Protein AF-A0A528CN79-F1 (afdb_monomer_lite)

Secondary structure (DSSP, 8-state):
-HHHHH----STTHHHHHHHHHHHHHHHHHHH-HHHHH-HHHHTSGGG--HHHHHHHHHTS-SEEEETTEEEEEEPP-TTS-HHHHHHHHHHHHHHHHHHHHHHHHHH--SSPP---HHHH--TTTHHHHHHHHHHHHHHHHHHHS---

Sequence (149 aa):
MEEHRTFNYAGVNMPVRVLVSHFIAFCRDKQRSPEFFCWPGIWMAGDNFNPEAGSLFVTHLSLFQDRGDTEQIFPRAVRGRSPENIKKLVNTFFGGMLVFDLALQWVLEPGPFRYDFKWLTGKSENAALIALASDSSRSTTARILTPAL

pLDDT: mean 84.47, std 12.76, range [40.84, 96.94]

Foldseek 3Di:
DVCLQALQDDLVVLLVVNVVVLVVVLVVVCVVCVVCVVCVPQCCDDPNPDVVSVVVVLSNDDQWDDDPVFLAIDGDDHPPYDPVSSVVNLCSNVVVVQVVQLVCCLVPPPAFDDDDVCRHVGDPPCVVVRVVRRVVSVVVVVVVPDDDD

Radius of gyration: 20.8 Å; chains: 1; bounding box: 50×38×54 Å

Structure (mmCIF, N/CA/C/O backbone):
data_AF-A0A528CN79-F1
#
_entry.id   AF-A0A528CN79-F1
#
loop_
_atom_site.group_PDB
_atom_site.id
_atom_site.type_symbol
_atom_site.label_atom_id
_atom_site.label_alt_id
_atom_site.label_comp_id
_atom_site.label_asym_id
_atom_site.label_entity_id
_atom_site.label_seq_id
_atom_site.pdbx_PDB_ins_code
_atom_site.Cartn_x
_atom_site.Cartn_y
_atom_site.Cartn_z
_atom_site.occupancy
_atom_site.B_iso_or_equiv
_atom_site.auth_seq_id
_atom_site.auth_comp_id
_atom_site.auth_asym_id
_atom_site.auth_atom_id
_atom_site.pdbx_PDB_model_num
ATOM 1 N N . MET A 1 1 ? -3.805 -11.222 9.640 1.00 82.69 1 MET A N 1
ATOM 2 C CA . MET A 1 1 ? -2.514 -11.722 9.125 1.00 82.69 1 MET A CA 1
ATOM 3 C C . MET A 1 1 ? -1.416 -10.919 9.788 1.00 82.69 1 MET A C 1
ATOM 5 O O . MET A 1 1 ? -1.593 -9.713 9.926 1.00 82.69 1 MET A O 1
ATOM 9 N N . GLU A 1 2 ? -0.335 -11.559 10.227 1.00 90.50 2 GLU A N 1
ATOM 10 C CA . GLU A 1 2 ? 0.709 -10.884 11.012 1.00 90.50 2 GLU A CA 1
ATOM 11 C C . GLU A 1 2 ? 1.431 -9.782 10.221 1.00 90.50 2 GLU A C 1
ATOM 13 O O . GLU A 1 2 ? 1.724 -8.712 10.752 1.00 90.50 2 GLU A O 1
ATOM 18 N N . GLU A 1 3 ? 1.608 -9.979 8.916 1.00 91.75 3 GLU A N 1
ATOM 19 C CA . GLU A 1 3 ? 2.197 -8.973 8.025 1.00 91.75 3 GLU A CA 1
ATOM 20 C C . GLU A 1 3 ? 1.321 -7.720 7.905 1.00 91.75 3 GLU A C 1
ATOM 22 O O . GLU A 1 3 ? 1.831 -6.608 7.969 1.00 91.75 3 GLU A O 1
ATOM 27 N N . HIS A 1 4 ? -0.007 -7.870 7.841 1.00 93.56 4 HIS A N 1
ATOM 28 C CA . HIS A 1 4 ? -0.934 -6.732 7.885 1.00 93.56 4 HIS A CA 1
ATOM 29 C C . HIS A 1 4 ? -0.879 -5.991 9.225 1.00 93.56 4 HIS A C 1
ATOM 31 O O . HIS A 1 4 ? -1.000 -4.766 9.277 1.00 93.56 4 HIS A O 1
ATOM 37 N N . ARG A 1 5 ? -0.692 -6.718 10.331 1.00 91.31 5 ARG A N 1
ATOM 38 C CA . ARG A 1 5 ? -0.608 -6.113 11.665 1.00 91.31 5 ARG A CA 1
ATOM 39 C C . ARG A 1 5 ? 0.653 -5.259 11.800 1.00 91.31 5 ARG A C 1
ATOM 41 O O . ARG A 1 5 ? 0.573 -4.128 12.267 1.00 91.31 5 ARG A O 1
ATOM 48 N N . THR A 1 6 ? 1.787 -5.781 11.339 1.00 92.94 6 THR A N 1
ATOM 49 C CA . THR A 1 6 ? 3.122 -5.194 11.551 1.00 92.94 6 THR A CA 1
ATOM 50 C C . THR A 1 6 ? 3.637 -4.338 10.395 1.00 92.94 6 THR A C 1
ATOM 52 O O . THR A 1 6 ? 4.606 -3.604 10.578 1.00 92.94 6 THR A O 1
ATOM 55 N N . PHE A 1 7 ? 3.031 -4.447 9.211 1.00 94.31 7 PHE A N 1
ATOM 56 C CA . PHE A 1 7 ? 3.555 -3.949 7.931 1.00 94.31 7 PHE A CA 1
ATOM 57 C C . PHE A 1 7 ? 4.901 -4.539 7.505 1.00 94.31 7 PHE A C 1
ATOM 59 O O . PHE A 1 7 ? 5.527 -4.056 6.563 1.00 94.31 7 PHE A O 1
ATOM 66 N N . ASN A 1 8 ? 5.334 -5.628 8.137 1.00 94.81 8 ASN A N 1
ATOM 67 C CA . ASN A 1 8 ? 6.535 -6.336 7.731 1.00 94.81 8 ASN A CA 1
ATOM 68 C C . ASN A 1 8 ? 6.183 -7.471 6.766 1.00 94.81 8 ASN A C 1
ATOM 70 O O . ASN A 1 8 ? 6.115 -8.634 7.156 1.00 94.81 8 ASN A O 1
ATOM 74 N N . TYR A 1 9 ? 5.937 -7.122 5.507 1.00 94.31 9 TYR A N 1
ATOM 75 C CA . TYR A 1 9 ? 5.705 -8.105 4.452 1.00 94.31 9 TYR A CA 1
ATOM 76 C C . TYR A 1 9 ? 7.029 -8.653 3.909 1.00 94.31 9 TYR A C 1
ATOM 78 O O . TYR A 1 9 ? 8.009 -7.917 3.748 1.00 94.31 9 TYR A O 1
ATOM 86 N N . ALA A 1 10 ? 7.046 -9.943 3.568 1.00 90.88 10 ALA A N 1
ATOM 87 C CA . ALA A 1 10 ? 8.100 -10.501 2.720 1.00 90.88 10 ALA A CA 1
ATOM 88 C C . ALA A 1 10 ? 7.993 -9.964 1.277 1.00 90.88 10 ALA A C 1
ATOM 90 O O . ALA A 1 10 ? 6.900 -9.646 0.809 1.00 90.88 10 ALA A O 1
ATOM 91 N N . GLY A 1 11 ? 9.127 -9.877 0.571 1.00 83.38 11 GLY A N 1
ATOM 92 C CA . GLY A 1 11 ? 9.211 -9.225 -0.746 1.00 83.38 11 GLY A CA 1
ATOM 93 C C . GLY A 1 11 ? 8.512 -9.965 -1.894 1.00 83.38 11 GLY A C 1
ATOM 94 O O . GLY A 1 11 ? 8.067 -9.333 -2.848 1.00 83.38 11 GLY A O 1
ATOM 95 N N . VAL A 1 12 ? 8.367 -11.289 -1.808 1.00 86.94 12 VAL A N 1
ATOM 96 C CA . VAL A 1 12 ? 7.748 -12.093 -2.874 1.00 86.94 12 VAL A CA 1
ATOM 97 C C . VAL A 1 12 ? 6.252 -11.788 -2.971 1.00 86.94 12 VAL A C 1
ATOM 99 O O . VAL A 1 12 ? 5.527 -11.906 -1.981 1.00 86.94 12 VAL A O 1
ATOM 102 N N . ASN A 1 13 ? 5.792 -11.408 -4.170 1.00 87.31 13 ASN A N 1
ATOM 103 C CA . ASN A 1 13 ? 4.398 -11.044 -4.466 1.00 87.31 13 ASN A CA 1
ATOM 104 C C . ASN A 1 13 ? 3.819 -9.986 -3.513 1.00 87.31 13 ASN A C 1
ATOM 106 O O . ASN A 1 13 ? 2.620 -9.976 -3.226 1.00 87.31 13 ASN A O 1
ATOM 110 N N . MET A 1 14 ? 4.676 -9.104 -2.993 1.00 93.62 14 MET A N 1
ATOM 111 C CA . MET A 1 14 ? 4.308 -8.200 -1.912 1.00 93.62 14 MET A CA 1
ATOM 112 C C . MET A 1 14 ? 3.098 -7.304 -2.244 1.00 93.62 14 MET A C 1
ATOM 114 O O . MET A 1 14 ? 2.179 -7.287 -1.420 1.00 93.62 14 MET A O 1
ATOM 118 N N . PRO A 1 15 ? 3.000 -6.643 -3.422 1.00 93.94 15 PRO A N 1
ATOM 119 C CA . PRO A 1 15 ? 1.851 -5.787 -3.730 1.00 93.94 15 PRO A CA 1
ATOM 120 C C . PRO A 1 15 ? 0.503 -6.507 -3.612 1.00 93.94 15 PRO A C 1
ATOM 122 O O . PRO A 1 15 ? -0.421 -6.005 -2.974 1.00 93.94 15 PRO A O 1
ATOM 125 N N . VAL A 1 16 ? 0.414 -7.733 -4.136 1.00 93.31 16 VAL A N 1
ATOM 126 C CA . VAL A 1 16 ? -0.797 -8.561 -4.047 1.00 93.31 16 VAL A CA 1
ATOM 127 C C . VAL A 1 16 ? -1.108 -8.909 -2.594 1.00 93.31 16 VAL A C 1
ATOM 129 O O . VAL A 1 16 ? -2.249 -8.785 -2.155 1.00 93.31 16 VAL A O 1
ATOM 132 N N . ARG A 1 17 ? -0.095 -9.307 -1.817 1.00 94.75 17 ARG A N 1
ATOM 133 C CA . ARG A 1 17 ? -0.266 -9.692 -0.406 1.00 94.75 17 ARG A CA 1
ATOM 134 C C . ARG A 1 17 ? -0.745 -8.520 0.447 1.00 94.75 17 ARG A C 1
ATOM 136 O O . ARG A 1 17 ? -1.617 -8.711 1.293 1.00 94.75 17 ARG A O 1
ATOM 143 N N . VAL A 1 18 ? -0.242 -7.314 0.190 1.00 95.44 18 VAL A N 1
ATOM 144 C CA . VAL A 1 18 ? -0.737 -6.083 0.820 1.00 95.44 18 VAL A CA 1
ATOM 145 C C . VAL A 1 18 ? -2.214 -5.899 0.503 1.00 95.44 18 VAL A C 1
ATOM 147 O O . VAL A 1 18 ? -3.026 -5.932 1.426 1.00 95.44 18 VAL A O 1
ATOM 150 N N . LEU A 1 19 ? -2.583 -5.798 -0.776 1.00 95.00 19 LEU A N 1
ATOM 151 C CA . LEU A 1 19 ? -3.967 -5.531 -1.185 1.00 95.00 19 LEU A CA 1
ATOM 152 C C . LEU A 1 19 ? -4.949 -6.575 -0.634 1.00 95.00 19 LEU A C 1
ATOM 154 O O . LEU A 1 19 ? -5.961 -6.224 -0.029 1.00 95.00 19 LEU A O 1
ATOM 158 N N . VAL A 1 20 ? -4.614 -7.859 -0.768 1.00 95.88 20 VAL A N 1
ATOM 159 C CA . VAL A 1 20 ? -5.454 -8.970 -0.300 1.00 95.88 20 VAL A CA 1
ATOM 160 C C . VAL A 1 20 ? -5.601 -8.961 1.220 1.00 95.88 20 VAL A C 1
ATOM 162 O O . VAL A 1 20 ? -6.695 -9.177 1.739 1.00 95.88 20 VAL A O 1
ATOM 165 N N . SER A 1 21 ? -4.524 -8.699 1.961 1.00 95.88 21 SER A N 1
ATOM 166 C CA . SER A 1 21 ? -4.594 -8.686 3.423 1.00 95.88 21 SER A CA 1
ATOM 167 C C . SER A 1 21 ? -5.423 -7.517 3.968 1.00 95.88 21 SER A C 1
ATOM 169 O O . SER A 1 21 ? -6.171 -7.719 4.927 1.00 95.88 21 SER A O 1
ATOM 171 N N . HIS A 1 22 ? -5.356 -6.345 3.326 1.00 95.38 22 HIS A N 1
ATOM 172 C CA . HIS A 1 22 ? -6.209 -5.194 3.628 1.00 95.38 22 HIS A CA 1
ATOM 173 C C . HIS A 1 22 ? -7.675 -5.475 3.298 1.00 95.38 22 HIS A C 1
ATOM 175 O O . HIS A 1 22 ? -8.544 -5.221 4.128 1.00 95.38 22 HIS A O 1
ATOM 181 N N . PHE A 1 23 ? -7.951 -6.078 2.139 1.00 95.94 23 PHE A N 1
ATOM 182 C CA . PHE A 1 23 ? -9.304 -6.488 1.764 1.00 95.94 23 PHE A CA 1
ATOM 183 C C . PHE A 1 23 ? -9.901 -7.487 2.766 1.00 95.94 23 PHE A C 1
ATOM 185 O O . PHE A 1 23 ? -11.019 -7.307 3.242 1.00 95.94 23 PHE A O 1
ATOM 192 N N . ILE A 1 24 ? -9.137 -8.509 3.162 1.00 96.56 24 ILE A N 1
ATOM 193 C CA . ILE A 1 24 ? -9.589 -9.488 4.157 1.00 96.56 24 ILE A CA 1
ATOM 194 C C . ILE A 1 24 ? -9.821 -8.829 5.522 1.00 96.56 24 ILE A C 1
ATOM 196 O O . ILE A 1 24 ? -10.794 -9.169 6.194 1.00 96.56 24 ILE A O 1
ATOM 200 N N . ALA A 1 25 ? -8.961 -7.898 5.947 1.00 95.38 25 ALA A N 1
ATOM 201 C CA 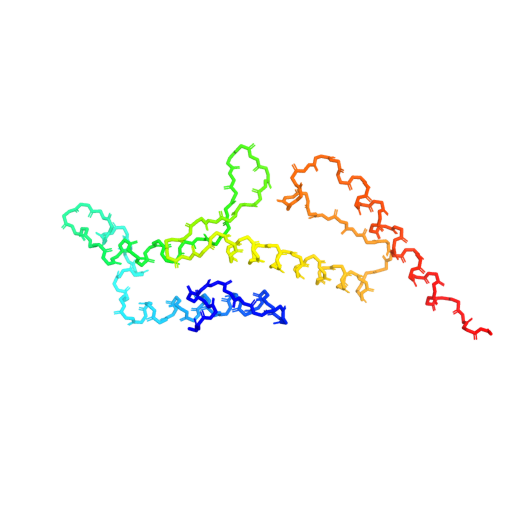. ALA A 1 25 ? -9.178 -7.141 7.180 1.00 95.38 25 ALA A CA 1
ATOM 202 C C . ALA A 1 25 ? -10.483 -6.331 7.111 1.00 95.38 25 ALA A C 1
ATOM 204 O O . ALA A 1 25 ? -11.311 -6.440 8.013 1.00 95.38 25 ALA A O 1
ATOM 205 N N . PHE A 1 26 ? -10.710 -5.622 6.003 1.00 95.81 26 PHE A N 1
ATOM 206 C CA . PHE A 1 26 ? -11.937 -4.870 5.750 1.00 95.81 26 PHE A CA 1
ATOM 207 C C . PHE A 1 26 ? -13.186 -5.754 5.808 1.00 95.81 26 PHE A C 1
ATOM 209 O O . PHE A 1 26 ? -14.132 -5.430 6.519 1.00 95.81 26 PHE A O 1
ATOM 216 N N . CYS A 1 27 ? -13.192 -6.906 5.131 1.00 96.81 27 CYS A N 1
ATOM 217 C CA . CYS A 1 27 ? -14.328 -7.830 5.166 1.00 96.81 27 CYS A CA 1
ATOM 218 C C . CYS A 1 27 ? -14.619 -8.354 6.578 1.00 96.81 27 CYS A C 1
ATOM 220 O O . CYS A 1 27 ? -15.783 -8.451 6.962 1.00 96.81 27 CYS A O 1
ATOM 222 N N . ARG A 1 28 ? -13.581 -8.683 7.357 1.00 96.31 28 ARG A N 1
ATOM 223 C CA . ARG A 1 28 ? -13.743 -9.181 8.733 1.00 96.31 28 ARG A CA 1
ATOM 224 C C . ARG A 1 28 ? -14.318 -8.120 9.657 1.00 96.31 28 ARG A C 1
ATOM 226 O O . ARG A 1 28 ? -15.202 -8.433 10.448 1.00 96.31 28 ARG A O 1
ATOM 233 N N . ASP A 1 29 ? -13.835 -6.890 9.556 1.00 96.00 29 ASP A N 1
ATOM 234 C CA . ASP A 1 29 ? -14.333 -5.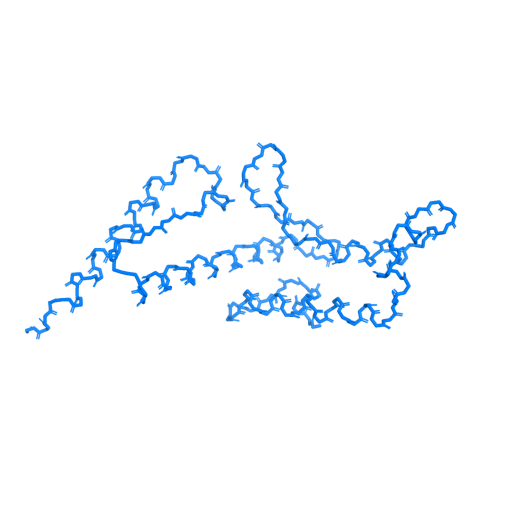796 10.385 1.00 96.00 29 ASP A CA 1
ATOM 235 C C . ASP A 1 29 ? -15.745 -5.387 9.957 1.00 96.00 29 ASP A C 1
ATOM 237 O O . ASP A 1 29 ? -16.611 -5.196 10.806 1.00 96.00 29 ASP A O 1
ATOM 241 N N . LYS A 1 30 ? -16.031 -5.389 8.649 1.00 96.25 30 LYS A N 1
ATOM 242 C CA . LYS A 1 30 ? -17.383 -5.180 8.120 1.00 96.25 30 LYS A CA 1
ATOM 243 C C . LYS A 1 30 ? -18.374 -6.237 8.586 1.00 96.25 30 LYS A C 1
ATOM 245 O O . LYS A 1 30 ? -19.523 -5.912 8.854 1.00 96.25 30 LYS A O 1
ATOM 250 N N . GLN A 1 31 ? -17.949 -7.492 8.693 1.00 96.94 31 GLN A N 1
ATOM 251 C CA . GLN A 1 31 ? -18.796 -8.554 9.233 1.00 96.94 31 GLN A CA 1
ATOM 252 C C . GLN A 1 31 ? -19.085 -8.358 10.730 1.00 96.94 31 GLN A C 1
ATOM 254 O O . GLN A 1 31 ? -20.158 -8.732 11.191 1.00 96.94 31 GLN A O 1
ATOM 259 N N . ARG A 1 32 ? -18.129 -7.808 11.487 1.00 95.94 32 ARG A N 1
ATOM 260 C CA . ARG A 1 32 ? -18.240 -7.612 12.941 1.00 95.94 32 ARG A CA 1
ATOM 261 C C . ARG A 1 32 ? -19.047 -6.380 13.329 1.00 95.94 32 ARG A C 1
ATOM 263 O O . ARG A 1 32 ? -19.746 -6.437 14.331 1.00 95.94 32 ARG A O 1
ATOM 270 N N . SER A 1 33 ? -18.936 -5.310 12.549 1.00 94.44 33 SER A N 1
ATOM 271 C CA . SER A 1 33 ? -19.570 -4.017 12.833 1.00 94.44 33 SER A CA 1
ATOM 272 C C . SER A 1 33 ? -20.241 -3.446 11.580 1.00 94.44 33 SER A C 1
ATOM 274 O O . SER A 1 33 ? -19.866 -2.365 11.116 1.00 94.44 33 SER A O 1
ATOM 276 N N . PRO A 1 34 ? -21.185 -4.175 10.955 1.00 94.88 34 PRO A N 1
ATOM 277 C CA . PRO A 1 34 ? -21.797 -3.768 9.689 1.00 94.88 34 PRO A CA 1
ATOM 278 C C . PRO A 1 34 ? -22.437 -2.375 9.752 1.00 94.88 34 PRO A C 1
ATOM 280 O O . PRO A 1 34 ? -22.371 -1.626 8.777 1.00 94.88 34 PRO A O 1
ATOM 283 N N . GLU A 1 35 ? -22.997 -1.997 10.900 1.00 92.44 35 GLU A N 1
ATOM 284 C CA . GLU A 1 35 ? -23.615 -0.699 11.162 1.00 92.44 35 GLU A CA 1
ATOM 285 C C . GLU A 1 35 ? -22.662 0.478 10.928 1.00 92.44 35 GLU A C 1
ATOM 287 O O . GLU A 1 35 ? -23.065 1.479 10.328 1.00 92.44 35 GLU A O 1
ATOM 292 N N . PHE A 1 36 ? -21.390 0.336 11.313 1.00 93.69 36 PHE A N 1
ATOM 293 C CA . PHE A 1 36 ? -20.368 1.348 11.064 1.00 93.69 36 PHE A CA 1
ATOM 294 C C . PHE A 1 36 ? -20.078 1.485 9.566 1.00 93.69 36 PHE A C 1
ATOM 296 O O . PHE A 1 36 ? -20.020 2.595 9.047 1.00 93.69 36 PHE A O 1
ATOM 303 N N . PHE A 1 37 ? -19.940 0.369 8.845 1.00 93.38 37 PHE A N 1
ATOM 304 C CA . PHE A 1 37 ? -19.604 0.392 7.416 1.00 93.38 37 PHE A CA 1
ATOM 305 C C . PHE A 1 37 ? -20.772 0.830 6.522 1.00 93.38 37 PHE A C 1
ATOM 307 O O . PHE A 1 37 ? -20.537 1.241 5.387 1.00 93.38 37 PHE A O 1
ATOM 314 N N . CYS A 1 38 ? -22.013 0.754 7.007 1.00 93.06 38 CYS A N 1
ATOM 315 C CA . CYS A 1 38 ? -23.177 1.318 6.325 1.00 93.06 38 CYS A CA 1
ATOM 316 C C . CYS A 1 38 ? -23.344 2.821 6.593 1.00 93.06 38 CYS A C 1
ATOM 318 O O . CYS A 1 38 ? -23.734 3.550 5.684 1.00 93.06 38 CYS A O 1
ATOM 320 N N . TRP A 1 39 ? -23.042 3.287 7.811 1.00 92.19 39 TRP A N 1
ATOM 321 C CA . TRP A 1 39 ? -23.341 4.659 8.242 1.00 92.19 39 TRP A CA 1
ATOM 322 C C . TRP A 1 39 ? -22.197 5.320 9.024 1.00 92.19 39 TRP A C 1
ATOM 324 O O . TRP A 1 39 ? -22.420 5.820 10.129 1.00 92.19 39 TRP A O 1
ATOM 334 N N . PRO A 1 40 ? -20.970 5.395 8.478 1.00 91.12 40 PRO A N 1
ATOM 335 C CA . PRO A 1 40 ? -19.803 5.830 9.248 1.00 91.12 40 PRO A CA 1
ATOM 336 C C . PRO A 1 40 ? -19.955 7.253 9.803 1.00 91.12 40 PRO A C 1
ATOM 338 O O . PRO A 1 40 ? -19.486 7.534 10.899 1.00 91.12 40 PRO A O 1
ATOM 341 N N . GLY A 1 41 ? -20.670 8.140 9.102 1.00 88.88 41 GLY A N 1
ATOM 342 C CA . GLY A 1 41 ? -20.923 9.507 9.568 1.00 88.88 41 GLY A CA 1
ATOM 343 C C . GLY A 1 41 ? -21.719 9.589 10.876 1.00 88.88 41 GLY A C 1
ATOM 344 O O . GLY A 1 41 ? -21.401 10.425 11.713 1.00 88.88 41 GLY A O 1
ATOM 345 N N . ILE A 1 42 ? -22.703 8.705 11.088 1.00 90.69 42 ILE A N 1
ATOM 346 C CA . ILE A 1 42 ? -23.509 8.685 12.323 1.00 90.69 42 ILE A CA 1
ATOM 347 C C . ILE A 1 42 ? -22.655 8.226 13.507 1.00 90.69 42 ILE A C 1
ATOM 349 O O . ILE A 1 42 ? -22.733 8.801 14.584 1.00 90.69 42 ILE A O 1
ATOM 353 N N . TRP A 1 43 ? -21.808 7.220 13.294 1.00 89.12 43 TRP A N 1
ATOM 354 C CA . TRP A 1 43 ? -20.978 6.618 14.343 1.00 89.12 43 TRP A CA 1
ATOM 355 C C . TRP A 1 43 ? -19.714 7.421 14.684 1.00 89.12 43 TRP A C 1
ATOM 357 O O . TRP A 1 43 ? -19.027 7.114 15.659 1.00 89.12 43 TRP A O 1
ATOM 367 N N . MET A 1 44 ? -19.388 8.437 13.881 1.00 89.50 44 MET A N 1
ATOM 368 C CA . MET A 1 44 ? -18.200 9.277 14.053 1.00 89.50 44 MET A CA 1
ATOM 369 C C . MET A 1 44 ? -18.510 10.732 14.433 1.00 89.50 44 MET A C 1
ATOM 371 O O . MET A 1 44 ? -17.574 11.522 14.546 1.00 89.50 44 MET A O 1
ATOM 375 N N . ALA A 1 45 ? -19.778 11.109 14.628 1.00 88.06 45 ALA A N 1
ATOM 376 C CA . ALA A 1 45 ? -20.167 12.494 14.899 1.00 88.06 45 ALA A CA 1
ATOM 377 C C . ALA A 1 45 ? -21.238 12.620 15.995 1.00 88.06 45 ALA A C 1
ATOM 379 O O . ALA A 1 45 ? -22.077 11.739 16.179 1.00 88.06 45 ALA A O 1
ATOM 380 N N . GLY A 1 46 ? -21.231 13.768 16.680 1.00 84.31 46 GLY A N 1
ATOM 381 C CA . GLY A 1 46 ? -22.212 14.114 17.712 1.00 84.31 46 GLY A CA 1
ATOM 382 C C . GLY A 1 46 ? -22.188 13.169 18.916 1.00 84.31 46 GLY A C 1
ATOM 383 O O . GLY A 1 46 ? -21.156 12.580 19.237 1.00 84.31 46 GLY A O 1
ATOM 384 N N . ASP A 1 47 ? -23.345 13.007 19.555 1.00 85.19 47 ASP A N 1
ATOM 385 C CA . ASP A 1 47 ? -23.507 12.191 20.769 1.00 85.19 47 ASP A CA 1
ATOM 386 C C . ASP A 1 47 ? -23.364 10.679 20.516 1.00 85.19 47 ASP A C 1
ATOM 388 O O . ASP A 1 47 ? -23.190 9.901 21.451 1.00 85.19 47 ASP A O 1
ATOM 392 N N . ASN A 1 48 ? -23.394 10.259 19.247 1.00 80.31 48 ASN A N 1
ATOM 393 C CA . ASN A 1 48 ? -23.235 8.865 18.827 1.00 80.31 48 ASN A CA 1
ATOM 394 C C . ASN A 1 48 ? -21.771 8.476 18.572 1.00 80.31 48 ASN A C 1
ATOM 396 O O . ASN A 1 48 ? -21.503 7.367 18.100 1.00 80.31 48 ASN A O 1
ATOM 400 N N . PHE A 1 49 ? -20.819 9.378 18.841 1.00 84.31 49 PHE A N 1
ATOM 401 C CA . PHE A 1 49 ? -19.404 9.090 18.658 1.00 84.31 49 PHE A CA 1
ATOM 402 C C . PHE A 1 49 ? -18.976 7.881 19.497 1.00 84.31 49 PHE A C 1
ATOM 404 O O . PHE A 1 49 ? -19.002 7.904 20.729 1.00 84.31 49 PHE A O 1
ATOM 411 N N . ASN A 1 50 ? -18.510 6.842 18.807 1.00 84.25 50 ASN A N 1
ATOM 412 C CA . ASN A 1 50 ? -17.914 5.668 19.424 1.00 84.25 50 ASN A CA 1
ATOM 413 C C . ASN A 1 50 ? -16.397 5.643 19.132 1.00 84.25 50 ASN A C 1
ATOM 415 O O . ASN A 1 50 ? -16.002 5.592 17.962 1.00 84.25 50 ASN A O 1
ATOM 419 N N . PRO A 1 51 ? -15.519 5.616 20.156 1.00 88.06 51 PRO A N 1
ATOM 420 C CA . PRO A 1 51 ? -14.075 5.465 19.964 1.00 88.06 51 PRO A CA 1
ATOM 421 C C . PRO A 1 51 ? -13.674 4.252 19.106 1.00 88.06 51 PRO A C 1
ATOM 423 O O . PRO A 1 51 ? -12.701 4.328 18.352 1.00 88.06 51 PRO A O 1
ATOM 426 N N . GLU A 1 52 ? -14.423 3.148 19.173 1.00 90.00 52 GLU A N 1
ATOM 427 C CA . GLU A 1 52 ? -14.188 1.963 18.340 1.00 90.00 52 GLU A CA 1
ATOM 428 C C . GLU A 1 52 ? -14.474 2.241 16.861 1.00 90.00 52 GLU A C 1
ATOM 430 O O . GLU A 1 52 ? -13.680 1.851 16.004 1.00 90.00 52 GLU A O 1
ATOM 435 N N . ALA A 1 53 ? -15.537 2.991 16.552 1.00 90.38 53 ALA A N 1
ATOM 436 C CA . ALA A 1 53 ? -15.841 3.434 15.191 1.00 90.38 53 ALA A CA 1
ATOM 437 C C . ALA A 1 53 ? -14.733 4.347 14.643 1.00 90.38 53 ALA A C 1
ATOM 439 O O . ALA A 1 53 ? -14.289 4.178 13.507 1.00 90.38 53 ALA A O 1
ATOM 440 N N . GLY A 1 54 ? -14.203 5.251 15.475 1.00 89.81 54 GLY A N 1
ATOM 441 C CA . GLY A 1 54 ? -13.026 6.049 15.123 1.00 89.81 54 GLY A CA 1
ATOM 442 C C . GLY A 1 54 ? -11.790 5.188 14.831 1.00 89.81 54 GLY A C 1
ATOM 443 O O . GLY A 1 54 ? -11.069 5.430 13.861 1.00 89.81 54 GLY A O 1
ATOM 444 N N . SER A 1 55 ? -11.558 4.138 15.624 1.00 90.00 55 SER A N 1
ATOM 445 C CA . SER A 1 55 ? -10.456 3.195 15.394 1.00 90.00 55 SER A CA 1
ATOM 446 C C . SER A 1 55 ? -10.633 2.388 14.104 1.00 90.00 55 SER A C 1
ATOM 448 O O . SER A 1 55 ? -9.657 2.170 13.378 1.00 90.00 55 SER A O 1
ATOM 450 N N . LEU A 1 56 ? -11.860 1.953 13.799 1.00 92.69 56 LEU A N 1
ATOM 451 C CA . LEU A 1 56 ? -12.195 1.277 12.544 1.00 92.69 56 LEU A CA 1
ATOM 452 C C . LEU A 1 56 ? -11.948 2.199 11.350 1.00 92.69 56 LEU A C 1
ATOM 454 O O . LEU A 1 56 ? -11.287 1.796 10.394 1.00 92.69 56 LEU A O 1
ATOM 458 N N . PHE A 1 57 ? -12.390 3.455 11.436 1.00 91.88 57 PHE A N 1
ATOM 459 C CA . PHE A 1 57 ? -12.156 4.449 10.395 1.00 91.88 57 PHE A CA 1
ATOM 460 C C . PHE A 1 57 ? -10.668 4.624 10.103 1.00 91.88 57 PHE A C 1
ATOM 462 O O . PHE A 1 57 ? -10.241 4.427 8.969 1.00 91.88 57 PHE A O 1
ATOM 469 N N . VAL A 1 58 ? -9.862 4.912 11.132 1.00 89.69 58 VAL A N 1
ATOM 470 C CA . VAL A 1 58 ? -8.412 5.128 10.986 1.00 89.69 58 VAL A CA 1
ATOM 471 C C . VAL A 1 58 ? -7.705 3.896 10.417 1.00 89.69 58 VAL A C 1
ATOM 473 O O . VAL A 1 58 ? -6.766 4.033 9.632 1.00 89.69 58 VAL A O 1
ATOM 476 N N . THR A 1 59 ? -8.158 2.696 10.784 1.00 90.19 59 THR A N 1
ATOM 477 C CA . THR A 1 59 ? -7.587 1.423 10.319 1.00 90.19 59 THR A CA 1
ATOM 478 C C . THR A 1 59 ? -7.795 1.202 8.820 1.00 90.19 59 THR A C 1
ATOM 480 O O . THR A 1 59 ? -6.905 0.656 8.163 1.00 90.19 59 THR A O 1
ATOM 483 N N . HIS A 1 60 ? -8.937 1.643 8.284 1.00 91.88 60 HIS A N 1
ATOM 484 C CA . HIS A 1 60 ? -9.339 1.449 6.884 1.00 91.88 60 HIS A CA 1
ATOM 485 C C . HIS A 1 60 ? -9.121 2.682 5.998 1.00 91.88 60 HIS A C 1
ATOM 487 O O . HIS A 1 60 ? -9.567 2.708 4.852 1.00 91.88 60 HIS A O 1
ATOM 493 N N . LEU A 1 61 ? -8.401 3.694 6.492 1.00 91.12 61 LEU A N 1
ATOM 494 C CA . LEU A 1 61 ? -7.931 4.801 5.662 1.00 91.12 61 LEU A CA 1
ATOM 495 C C . LEU A 1 61 ? -6.959 4.317 4.580 1.00 91.12 61 LEU A C 1
ATOM 497 O O . LEU A 1 61 ? -6.286 3.292 4.714 1.00 91.12 61 LEU A O 1
ATOM 501 N N . SER A 1 62 ? -6.830 5.118 3.521 1.00 90.69 62 SER A N 1
ATOM 502 C CA . SER A 1 62 ? -5.860 4.862 2.461 1.00 90.69 62 SER A CA 1
ATOM 503 C C . SER A 1 62 ? -4.437 4.720 3.020 1.00 90.69 62 SER A C 1
ATOM 505 O O . SER A 1 62 ? -4.004 5.485 3.893 1.00 90.69 62 SER A O 1
ATOM 507 N N . LEU A 1 63 ? -3.711 3.731 2.490 1.00 90.62 63 LEU A N 1
ATOM 508 C CA . LEU A 1 63 ? -2.311 3.451 2.829 1.00 90.62 63 LEU A CA 1
ATOM 509 C C . LEU A 1 63 ? -1.37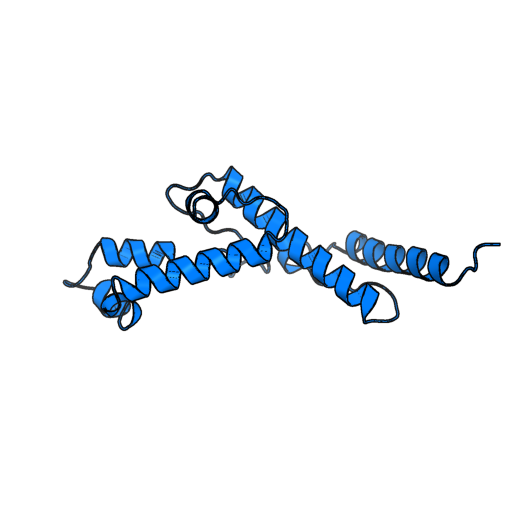3 4.569 2.397 1.00 90.62 63 LEU A C 1
ATOM 511 O O . LEU A 1 63 ? -0.415 4.908 3.095 1.00 90.62 63 LEU A O 1
ATOM 515 N N . PHE A 1 64 ? -1.674 5.109 1.224 1.00 89.81 64 PHE A N 1
ATOM 516 C CA . PHE A 1 64 ? -0.916 6.152 0.582 1.00 89.81 64 PHE 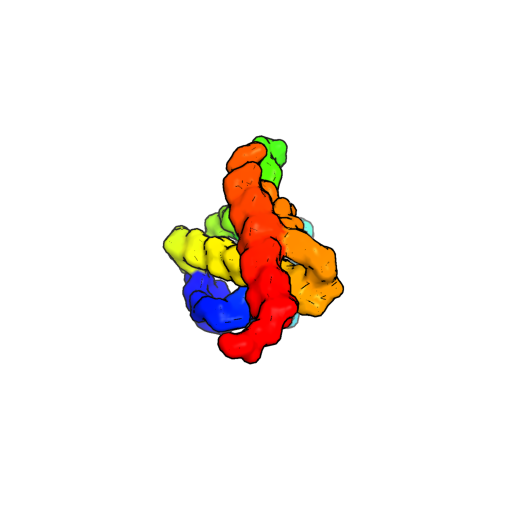A CA 1
ATOM 517 C C . PHE A 1 64 ? -1.842 7.335 0.304 1.00 89.81 64 PHE A C 1
ATOM 519 O O . PHE A 1 64 ? -3.049 7.159 0.101 1.00 89.81 64 PHE A O 1
ATOM 526 N N . GLN A 1 65 ? -1.287 8.537 0.351 1.00 86.38 65 GLN A N 1
ATOM 527 C CA . GLN A 1 65 ? -2.005 9.775 0.089 1.00 86.38 65 GLN A CA 1
ATOM 528 C C . GLN A 1 65 ? -1.169 10.686 -0.788 1.00 86.38 65 GLN A C 1
ATOM 530 O O . GLN A 1 65 ? 0.048 10.766 -0.621 1.00 86.38 65 GLN A O 1
ATOM 535 N N . ASP A 1 66 ? -1.845 11.394 -1.675 1.00 82.88 66 ASP A N 1
ATOM 536 C CA . ASP A 1 66 ? -1.331 12.613 -2.265 1.00 82.88 66 ASP A CA 1
ATOM 537 C C . ASP A 1 66 ? -1.384 13.758 -1.243 1.00 82.88 66 ASP A C 1
ATOM 539 O O . ASP A 1 66 ? -1.955 13.657 -0.148 1.00 82.88 66 ASP A O 1
ATOM 543 N N . ARG A 1 67 ? -0.740 14.865 -1.589 1.00 80.25 67 ARG A N 1
ATOM 544 C CA . ARG A 1 67 ? -0.884 16.124 -0.866 1.00 80.25 67 ARG A CA 1
ATOM 545 C C . ARG A 1 67 ? -1.136 17.226 -1.879 1.00 80.25 67 ARG A C 1
ATOM 547 O O . ARG A 1 67 ? -0.546 17.213 -2.947 1.00 80.25 67 ARG A O 1
ATOM 554 N N . GLY A 1 68 ? -1.978 18.200 -1.540 1.00 77.12 68 GLY A N 1
ATOM 555 C CA . GLY A 1 68 ? -2.340 19.274 -2.475 1.00 77.12 68 GLY A CA 1
ATOM 556 C C . GLY A 1 68 ? -1.171 20.164 -2.920 1.00 77.12 68 GLY A C 1
ATOM 557 O O . GLY A 1 68 ? -1.315 20.915 -3.877 1.00 77.12 68 GLY A O 1
ATOM 558 N N . ASP A 1 69 ? -0.024 20.091 -2.241 1.00 81.56 69 ASP A N 1
ATOM 559 C CA . ASP A 1 69 ? 1.196 20.838 -2.547 1.00 81.56 69 ASP A CA 1
ATOM 560 C C . ASP A 1 69 ? 2.171 20.091 -3.474 1.00 81.56 69 ASP A C 1
ATOM 562 O O . ASP A 1 69 ? 3.118 20.705 -3.967 1.00 81.56 69 ASP A O 1
ATOM 566 N N . THR A 1 70 ? 1.977 18.790 -3.732 1.00 77.69 70 THR A N 1
ATOM 567 C CA . THR A 1 70 ? 2.902 17.997 -4.561 1.00 77.69 70 THR A CA 1
ATOM 568 C C . THR A 1 70 ? 2.194 16.889 -5.342 1.00 77.69 70 THR A C 1
ATOM 570 O O . THR A 1 70 ? 1.236 16.293 -4.870 1.00 77.69 70 THR A O 1
ATOM 573 N N . GLU A 1 71 ? 2.748 16.492 -6.486 1.00 76.31 71 GLU A N 1
ATOM 574 C CA . GLU A 1 71 ? 2.290 15.301 -7.225 1.00 76.31 71 GLU A CA 1
ATOM 575 C C . GLU A 1 71 ? 2.780 13.975 -6.600 1.00 76.31 71 GLU A C 1
ATOM 577 O O . GLU A 1 71 ? 2.641 12.911 -7.202 1.00 76.31 71 GLU A O 1
ATOM 582 N N . GLN A 1 72 ? 3.412 14.020 -5.420 1.00 81.88 72 GLN A N 1
ATOM 583 C CA . GLN A 1 72 ? 4.039 12.859 -4.793 1.00 81.88 72 GLN A CA 1
ATOM 584 C C . GLN A 1 72 ? 3.063 12.045 -3.947 1.00 81.88 72 GLN A C 1
ATOM 586 O O . GLN A 1 72 ? 2.187 12.582 -3.269 1.00 81.88 72 GLN A O 1
ATOM 591 N N . ILE A 1 73 ? 3.293 10.733 -3.916 1.00 84.06 73 ILE A N 1
ATOM 592 C CA . ILE A 1 73 ? 2.576 9.818 -3.032 1.00 84.06 73 ILE A CA 1
ATOM 593 C C . ILE A 1 73 ? 3.357 9.599 -1.731 1.00 84.06 73 ILE A C 1
ATOM 595 O O . ILE A 1 73 ? 4.507 9.160 -1.736 1.00 84.06 73 ILE A O 1
ATOM 599 N N . PHE A 1 74 ? 2.694 9.821 -0.596 1.00 85.12 74 PHE A N 1
ATOM 600 C CA . PHE A 1 74 ? 3.261 9.652 0.740 1.00 85.12 74 PHE A CA 1
ATOM 601 C C . PHE A 1 74 ? 2.610 8.493 1.499 1.00 85.12 74 PHE A C 1
ATOM 603 O O . PHE A 1 74 ? 1.391 8.314 1.423 1.00 85.12 74 PHE A O 1
ATOM 610 N N . PRO A 1 75 ? 3.375 7.732 2.304 1.00 89.75 75 PRO A N 1
ATOM 611 C CA . PRO A 1 75 ? 2.780 6.839 3.288 1.00 89.75 75 PRO A CA 1
ATOM 612 C C . PRO A 1 75 ? 1.986 7.599 4.341 1.00 89.75 75 PRO A C 1
ATOM 614 O O . PRO A 1 75 ? 2.430 8.628 4.857 1.00 89.75 75 PRO A O 1
ATOM 617 N N . ARG A 1 76 ? 0.886 6.995 4.784 1.00 88.06 76 ARG A N 1
ATOM 618 C CA . ARG A 1 76 ? 0.237 7.379 6.033 1.00 88.06 76 ARG A CA 1
ATOM 619 C C . ARG A 1 76 ? 0.980 6.782 7.232 1.00 88.06 76 ARG A C 1
ATOM 621 O O . ARG A 1 76 ? 1.260 5.584 7.275 1.00 88.06 76 ARG A O 1
ATOM 628 N N . ALA A 1 77 ? 1.230 7.603 8.250 1.00 86.44 77 ALA A N 1
ATOM 629 C CA . ALA A 1 77 ? 1.638 7.107 9.560 1.00 86.44 77 ALA A CA 1
ATOM 630 C C . ALA A 1 77 ? 0.471 6.357 10.217 1.00 86.44 77 ALA A C 1
ATOM 632 O O . ALA A 1 77 ? -0.621 6.905 10.362 1.00 86.44 77 ALA A O 1
ATOM 633 N N . VAL A 1 78 ? 0.699 5.112 10.632 1.00 86.62 78 VAL A N 1
ATOM 634 C CA . VAL A 1 78 ? -0.324 4.306 11.304 1.00 86.62 78 VAL A CA 1
ATOM 635 C C . VAL A 1 78 ? 0.104 4.023 12.734 1.00 86.62 78 VAL A C 1
ATOM 637 O O . VAL A 1 78 ? 1.207 3.535 12.982 1.00 86.62 78 VAL A O 1
ATOM 640 N N . ARG A 1 79 ? -0.795 4.296 13.682 1.00 83.44 79 ARG A N 1
ATOM 641 C CA . ARG A 1 79 ? -0.570 4.022 15.102 1.00 83.44 79 ARG A CA 1
ATOM 642 C C . ARG A 1 79 ? -0.240 2.542 15.322 1.00 83.44 79 ARG A C 1
ATOM 644 O O . ARG A 1 79 ? -0.919 1.662 14.803 1.00 83.44 79 ARG A O 1
ATOM 651 N N . GLY A 1 80 ? 0.795 2.277 16.118 1.00 86.31 80 GLY A N 1
ATOM 652 C CA . GLY A 1 80 ? 1.219 0.915 16.460 1.00 86.31 80 GLY A CA 1
ATOM 653 C C . GLY A 1 80 ? 2.030 0.197 15.375 1.00 86.31 80 GLY A C 1
ATOM 654 O O . GLY A 1 80 ? 2.345 -0.977 15.549 1.00 86.31 80 GLY A O 1
ATOM 655 N N . ARG A 1 81 ? 2.390 0.878 14.279 1.00 89.88 81 ARG A N 1
ATOM 656 C CA . ARG A 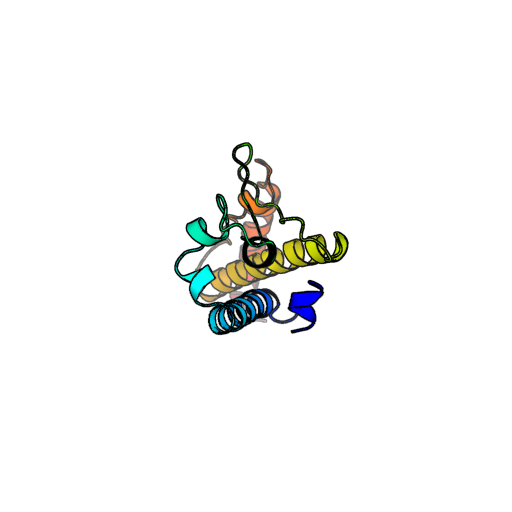1 81 ? 3.272 0.349 13.228 1.00 89.88 81 ARG A CA 1
ATOM 657 C C . ARG A 1 81 ? 4.581 1.135 13.198 1.00 89.88 81 ARG A C 1
ATOM 659 O O . ARG A 1 81 ? 4.575 2.344 13.422 1.00 89.88 81 ARG A O 1
ATOM 666 N N . SER A 1 82 ? 5.701 0.456 12.942 1.00 94.19 82 SER A N 1
ATOM 667 C CA . SER A 1 82 ? 7.005 1.125 12.944 1.00 94.19 82 SER A CA 1
ATOM 668 C C . SER A 1 82 ? 7.185 2.004 11.697 1.00 94.19 82 SER A C 1
ATOM 670 O O . SER A 1 82 ? 6.798 1.589 10.594 1.00 94.19 82 SER A O 1
ATOM 672 N N . PRO A 1 83 ? 7.789 3.198 11.832 1.00 93.38 83 PRO A N 1
ATOM 673 C CA . PRO A 1 83 ? 8.143 4.041 10.691 1.00 93.38 83 PRO A CA 1
ATOM 674 C C . PRO A 1 83 ? 9.007 3.309 9.657 1.00 93.38 83 PRO A C 1
ATOM 676 O O . PRO A 1 83 ? 8.830 3.488 8.452 1.00 93.38 83 PRO A O 1
ATOM 679 N N . GLU A 1 84 ? 9.899 2.431 10.113 1.00 94.50 84 GLU A N 1
ATOM 680 C CA . GLU A 1 84 ? 10.792 1.638 9.270 1.00 94.50 84 GLU A CA 1
ATOM 681 C C . GLU A 1 84 ? 10.007 0.651 8.403 1.00 94.50 84 GLU A C 1
ATOM 683 O O . GLU A 1 84 ? 10.265 0.547 7.202 1.00 94.50 84 GLU A O 1
ATOM 688 N N . ASN A 1 85 ? 9.007 -0.033 8.974 1.00 95.06 85 ASN A N 1
ATOM 689 C CA . ASN A 1 85 ? 8.160 -0.956 8.220 1.00 95.06 85 ASN A CA 1
ATOM 690 C C . ASN A 1 85 ? 7.269 -0.206 7.233 1.00 95.06 85 ASN A C 1
ATOM 692 O O . ASN A 1 85 ? 7.098 -0.664 6.109 1.00 95.06 85 ASN A O 1
ATOM 696 N N . ILE A 1 86 ? 6.746 0.962 7.613 1.00 93.44 86 ILE A N 1
ATOM 697 C CA . ILE A 1 86 ? 5.965 1.818 6.710 1.00 93.44 86 ILE A CA 1
ATOM 698 C C . ILE A 1 86 ? 6.827 2.267 5.520 1.00 93.44 86 ILE A C 1
ATOM 700 O O . ILE A 1 86 ? 6.407 2.146 4.370 1.00 93.44 86 ILE A O 1
ATOM 704 N N . LYS A 1 87 ? 8.062 2.719 5.769 1.00 91.50 87 LYS A N 1
ATOM 705 C CA . LYS A 1 87 ? 9.005 3.105 4.710 1.00 91.50 87 LYS A CA 1
ATOM 706 C C . LYS A 1 87 ? 9.356 1.922 3.804 1.00 91.50 87 LYS A C 1
ATOM 708 O O . LYS A 1 87 ? 9.329 2.048 2.580 1.00 91.50 87 LYS A O 1
ATOM 713 N N . LYS A 1 88 ? 9.652 0.761 4.394 1.00 93.31 88 LYS A N 1
ATOM 714 C CA . LYS A 1 88 ? 9.936 -0.481 3.660 1.00 93.31 88 LYS A CA 1
ATOM 715 C C . LYS A 1 88 ? 8.747 -0.907 2.797 1.00 93.31 88 LYS A C 1
ATOM 717 O O . LYS A 1 88 ? 8.954 -1.285 1.644 1.00 93.31 88 LYS A O 1
ATOM 722 N N . LEU A 1 89 ? 7.529 -0.821 3.335 1.00 93.56 89 LEU A N 1
ATOM 723 C CA . LEU A 1 89 ? 6.283 -1.132 2.639 1.00 93.56 89 LEU A CA 1
ATOM 724 C C . LEU A 1 89 ? 6.136 -0.268 1.386 1.00 93.56 89 LEU A C 1
ATOM 726 O O . LEU A 1 89 ? 6.007 -0.823 0.303 1.00 93.56 89 LEU A O 1
ATOM 730 N N . VAL A 1 90 ? 6.216 1.060 1.509 1.00 91.75 90 VAL A N 1
ATOM 731 C CA . VAL A 1 90 ? 6.081 1.985 0.365 1.00 91.75 90 VAL A CA 1
ATOM 732 C C . VAL A 1 90 ? 7.095 1.667 -0.727 1.00 91.75 90 VAL A C 1
ATOM 734 O O . VAL A 1 90 ? 6.716 1.449 -1.876 1.00 91.75 90 VAL A O 1
ATOM 737 N N . ASN A 1 91 ? 8.377 1.591 -0.359 1.00 89.81 91 ASN A N 1
ATOM 738 C CA . ASN A 1 91 ? 9.461 1.383 -1.318 1.00 89.81 91 ASN A CA 1
ATOM 739 C C . ASN A 1 91 ? 9.310 0.055 -2.059 1.00 89.81 91 ASN A C 1
ATOM 741 O O . ASN A 1 91 ? 9.461 -0.008 -3.275 1.00 89.81 91 ASN A O 1
ATOM 745 N N . THR A 1 92 ? 8.989 -1.010 -1.326 1.00 92.38 92 THR A N 1
ATOM 746 C CA . THR A 1 92 ? 8.853 -2.343 -1.916 1.00 92.38 92 THR A CA 1
ATOM 747 C C . THR A 1 92 ? 7.562 -2.447 -2.736 1.00 92.38 92 THR A C 1
ATOM 749 O O . THR A 1 92 ? 7.546 -3.134 -3.752 1.00 92.38 92 THR A O 1
ATOM 752 N N . PHE A 1 93 ? 6.484 -1.762 -2.331 1.00 93.94 93 PHE A N 1
ATOM 753 C CA . PHE A 1 93 ? 5.191 -1.812 -3.020 1.00 93.94 93 PHE A CA 1
ATOM 754 C C . PHE A 1 93 ? 5.314 -1.160 -4.392 1.00 93.94 93 PHE A C 1
ATOM 756 O O . PHE A 1 93 ? 5.064 -1.798 -5.413 1.00 93.94 93 PHE A O 1
ATOM 763 N N . PHE A 1 94 ? 5.773 0.090 -4.420 1.00 90.06 94 PHE A N 1
ATOM 764 C CA . PHE A 1 94 ? 5.906 0.836 -5.663 1.00 90.06 94 PHE A CA 1
ATOM 765 C C . PHE A 1 94 ? 7.084 0.370 -6.516 1.00 90.06 94 PHE A C 1
ATOM 767 O O . PHE A 1 94 ? 6.967 0.364 -7.737 1.00 90.06 94 PHE A O 1
ATOM 774 N N . GLY A 1 95 ? 8.170 -0.114 -5.903 1.00 89.50 95 GLY A N 1
ATOM 775 C CA . GLY A 1 95 ? 9.229 -0.811 -6.634 1.00 89.50 95 GLY A CA 1
ATOM 776 C C . GLY A 1 95 ? 8.703 -2.058 -7.351 1.00 89.50 95 GLY A C 1
ATOM 777 O O . GLY A 1 95 ? 9.017 -2.273 -8.517 1.00 89.50 95 GLY A O 1
ATOM 778 N N . GLY A 1 96 ? 7.839 -2.840 -6.695 1.00 90.25 96 GLY A N 1
ATOM 779 C CA . GLY A 1 96 ? 7.172 -3.987 -7.314 1.00 90.25 96 GLY A CA 1
ATOM 780 C C . GLY A 1 96 ? 6.246 -3.595 -8.468 1.00 90.25 96 GLY A C 1
ATOM 781 O O . GLY A 1 96 ? 6.276 -4.243 -9.510 1.00 90.25 96 GLY A O 1
ATOM 782 N N . MET A 1 97 ? 5.469 -2.518 -8.314 1.00 89.25 97 MET A N 1
ATOM 783 C CA . MET A 1 97 ? 4.605 -1.994 -9.383 1.00 89.25 97 MET A CA 1
ATOM 784 C C . MET A 1 97 ? 5.407 -1.521 -10.599 1.00 89.25 97 MET A C 1
ATOM 786 O O . MET A 1 97 ? 5.034 -1.829 -11.725 1.00 89.25 97 MET A O 1
ATOM 790 N N . LEU A 1 98 ? 6.525 -0.826 -10.374 1.00 89.25 98 LEU A N 1
ATOM 791 C CA . LEU A 1 98 ? 7.423 -0.373 -11.436 1.00 89.25 98 LEU A CA 1
ATOM 792 C C . LEU A 1 98 ? 8.027 -1.555 -12.197 1.00 89.25 98 LEU A C 1
ATOM 794 O O . LEU A 1 98 ? 8.005 -1.576 -13.422 1.00 89.25 98 LEU A O 1
ATOM 798 N N . VAL A 1 99 ? 8.540 -2.561 -11.483 1.00 89.12 99 VAL A N 1
ATOM 799 C CA . VAL A 1 99 ? 9.105 -3.763 -12.117 1.00 89.12 99 VAL A CA 1
ATOM 800 C C . VAL A 1 99 ? 8.039 -4.516 -12.910 1.00 89.12 99 VAL A C 1
ATOM 802 O O . VAL A 1 99 ? 8.319 -4.977 -14.013 1.00 89.12 99 VAL A O 1
ATOM 805 N N . PHE A 1 100 ? 6.824 -4.626 -12.371 1.00 90.50 100 PHE A N 1
ATOM 806 C CA . PHE A 1 100 ? 5.711 -5.266 -13.062 1.00 90.50 100 PHE A CA 1
ATOM 807 C C . PHE A 1 100 ? 5.339 -4.534 -14.358 1.00 90.50 100 PHE A C 1
ATOM 809 O O . PHE A 1 100 ? 5.203 -5.180 -15.392 1.00 90.50 100 PHE A O 1
ATOM 816 N N . ASP A 1 101 ? 5.224 -3.206 -14.318 1.00 91.19 101 ASP A N 1
ATOM 817 C CA . ASP A 1 101 ? 4.910 -2.384 -15.490 1.00 91.19 101 ASP A CA 1
ATOM 818 C C . ASP A 1 101 ? 5.977 -2.516 -16.588 1.00 91.19 101 ASP A C 1
ATOM 820 O O . ASP A 1 101 ? 5.653 -2.826 -17.731 1.00 91.19 101 ASP A O 1
ATOM 824 N N . LEU A 1 102 ? 7.263 -2.402 -16.236 1.00 89.94 102 LEU A N 1
ATOM 825 C CA . LEU A 1 102 ? 8.356 -2.577 -17.200 1.00 89.94 102 LEU A CA 1
ATOM 826 C C . LEU A 1 102 ? 8.404 -3.998 -17.777 1.00 89.94 102 LEU A C 1
ATOM 828 O O . LEU A 1 102 ? 8.664 -4.175 -18.966 1.00 89.94 102 LEU A O 1
ATOM 832 N N . ALA A 1 103 ? 8.134 -5.020 -16.960 1.00 91.06 103 ALA A N 1
ATOM 833 C CA . ALA A 1 103 ? 8.046 -6.398 -17.436 1.00 91.06 103 ALA A CA 1
ATOM 834 C C . ALA A 1 103 ? 6.868 -6.589 -18.404 1.00 91.06 103 ALA A C 1
ATOM 836 O O . ALA A 1 103 ? 7.002 -7.299 -19.398 1.00 91.06 103 ALA A O 1
ATOM 837 N N . LEU A 1 104 ? 5.733 -5.935 -18.147 1.00 92.25 104 LEU A N 1
ATOM 838 C CA . LEU A 1 104 ? 4.573 -5.976 -19.030 1.00 92.25 104 LEU A CA 1
ATOM 839 C C . LEU A 1 104 ? 4.869 -5.297 -20.371 1.00 92.25 104 LEU A C 1
ATOM 841 O O . LEU A 1 104 ? 4.615 -5.900 -21.413 1.00 92.25 104 LEU A O 1
ATOM 845 N N . GLN A 1 105 ? 5.465 -4.100 -20.343 1.00 92.44 105 GLN A N 1
ATOM 846 C CA . GLN A 1 105 ? 5.914 -3.398 -21.549 1.00 92.44 105 GLN A CA 1
ATOM 847 C C . GLN A 1 105 ? 6.884 -4.267 -22.355 1.00 92.44 105 GLN A C 1
ATOM 849 O O . GLN A 1 105 ? 6.738 -4.384 -23.564 1.00 92.44 105 GLN A O 1
ATOM 854 N N . TRP A 1 106 ? 7.824 -4.949 -21.692 1.00 89.38 106 TRP A N 1
ATOM 855 C CA . TRP A 1 106 ? 8.783 -5.818 -22.378 1.00 89.38 106 TRP A CA 1
ATOM 856 C C . TRP A 1 106 ? 8.108 -6.965 -23.138 1.00 89.38 106 TRP A C 1
ATOM 858 O O . TRP A 1 106 ? 8.530 -7.321 -24.237 1.00 89.38 106 TRP A O 1
ATOM 868 N N . VAL A 1 107 ? 7.077 -7.566 -22.545 1.00 91.50 107 VAL A N 1
ATOM 869 C CA . VAL A 1 107 ? 6.406 -8.737 -23.118 1.00 91.50 107 VAL A CA 1
ATOM 870 C C . VAL A 1 107 ? 5.394 -8.345 -24.195 1.00 91.50 107 VAL A C 1
ATOM 872 O O . VAL A 1 107 ? 5.231 -9.085 -25.164 1.00 91.50 107 VAL A O 1
ATOM 875 N N . LEU A 1 108 ? 4.692 -7.220 -24.025 1.00 92.69 108 LEU A N 1
ATOM 876 C CA . LEU A 1 108 ? 3.527 -6.872 -24.844 1.00 92.69 108 LEU A CA 1
ATOM 877 C C . LEU A 1 108 ? 3.770 -5.753 -25.859 1.00 92.69 108 LEU A C 1
ATOM 879 O O . LEU A 1 108 ? 3.039 -5.678 -26.846 1.00 92.69 108 LEU A O 1
ATOM 883 N N . GLU A 1 109 ? 4.753 -4.882 -25.636 1.00 89.38 109 GLU A N 1
ATOM 884 C CA . GLU A 1 109 ? 4.936 -3.667 -26.427 1.00 89.38 109 GLU A CA 1
ATOM 885 C C . GLU A 1 109 ? 6.283 -3.685 -27.167 1.00 89.38 109 GLU A C 1
ATOM 887 O O . GLU A 1 109 ? 7.340 -3.878 -26.561 1.00 89.38 109 GLU A O 1
ATOM 892 N N . PRO A 1 110 ? 6.297 -3.473 -28.494 1.00 82.56 110 PRO A N 1
ATOM 893 C CA . PRO A 1 110 ? 7.544 -3.260 -29.208 1.00 82.56 110 PRO A CA 1
ATOM 894 C C . PRO A 1 110 ? 8.083 -1.852 -28.924 1.00 82.56 110 PRO A C 1
ATOM 896 O O . PRO A 1 110 ? 7.341 -0.871 -28.952 1.00 82.56 110 PRO A O 1
ATOM 899 N N . GLY A 1 111 ? 9.401 -1.733 -28.761 1.00 83.06 111 GLY A N 1
ATOM 900 C CA . GLY A 1 111 ? 10.082 -0.442 -28.642 1.00 83.06 111 GLY A CA 1
ATOM 901 C C . GLY A 1 111 ? 10.667 -0.176 -27.253 1.00 83.06 111 GLY A C 1
ATOM 902 O O . GLY A 1 111 ? 10.851 -1.106 -26.468 1.00 83.06 111 GLY A O 1
ATOM 903 N N . PRO A 1 112 ? 11.078 1.076 -26.980 1.00 86.12 112 PRO A N 1
ATOM 904 C CA . PRO A 1 112 ? 11.733 1.415 -25.730 1.00 86.12 112 PRO A CA 1
ATOM 905 C C . PRO A 1 112 ? 10.763 1.494 -24.547 1.00 86.12 112 PRO A C 1
ATOM 907 O O . PRO A 1 112 ? 9.601 1.852 -24.726 1.00 86.12 112 PRO A O 1
ATOM 910 N N . PHE A 1 113 ? 11.261 1.252 -23.330 1.00 88.50 113 PHE A N 1
ATOM 911 C CA . PHE A 1 113 ? 10.453 1.408 -22.120 1.00 88.50 113 PHE A CA 1
ATOM 912 C C . PHE A 1 113 ? 9.996 2.854 -21.915 1.00 88.50 113 PHE A C 1
ATOM 914 O O . PHE A 1 113 ? 10.793 3.795 -21.966 1.00 88.50 113 PHE A O 1
ATOM 921 N N . ARG A 1 114 ? 8.716 3.020 -21.583 1.00 86.94 114 ARG A N 1
ATOM 922 C CA . ARG A 1 114 ? 8.126 4.277 -21.132 1.00 86.94 114 ARG A CA 1
ATOM 923 C C . ARG A 1 114 ? 8.145 4.334 -19.609 1.00 86.94 114 ARG A C 1
ATOM 925 O O . ARG A 1 114 ? 7.470 3.563 -18.935 1.00 86.94 114 ARG A O 1
ATOM 932 N N . TYR A 1 115 ? 8.882 5.295 -19.066 1.00 83.44 115 TYR A N 1
ATOM 933 C CA . TYR A 1 115 ? 8.917 5.559 -17.630 1.00 83.44 115 TYR A CA 1
ATOM 934 C C . TYR A 1 115 ? 7.939 6.685 -17.258 1.00 83.44 115 TYR A C 1
ATOM 936 O O . TYR A 1 115 ? 8.203 7.851 -17.557 1.00 83.44 115 TYR A O 1
ATOM 944 N N . ASP A 1 116 ? 6.839 6.346 -16.576 1.00 81.44 116 ASP A N 1
ATOM 945 C CA . ASP A 1 116 ? 5.817 7.303 -16.116 1.00 81.44 116 ASP A CA 1
ATOM 946 C C . ASP A 1 116 ? 5.542 7.201 -14.601 1.00 81.44 116 ASP A C 1
ATOM 948 O O . ASP A 1 116 ? 4.433 6.950 -14.1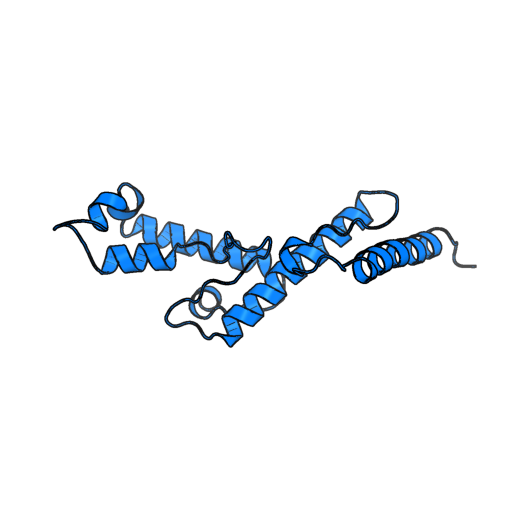30 1.00 81.44 116 ASP A O 1
ATOM 952 N N . PHE A 1 117 ? 6.603 7.375 -13.805 1.00 81.69 117 PHE A N 1
ATOM 953 C CA . PHE A 1 117 ? 6.558 7.300 -12.335 1.00 81.69 117 PHE A CA 1
ATOM 954 C C . PHE A 1 117 ? 6.969 8.622 -11.674 1.00 81.69 117 PHE A C 1
ATOM 956 O O . PHE A 1 117 ? 7.619 8.647 -10.621 1.00 81.69 117 PHE A O 1
ATOM 963 N N . LYS A 1 118 ? 6.616 9.755 -12.297 1.00 78.12 118 LYS A N 1
ATOM 964 C CA . LYS A 1 118 ? 6.909 11.098 -11.757 1.00 78.12 118 LYS A CA 1
ATOM 965 C C . LYS A 1 118 ? 6.308 11.293 -10.363 1.00 78.12 118 LYS A C 1
ATOM 967 O O . LYS A 1 118 ? 6.992 11.792 -9.474 1.00 78.12 118 LYS A O 1
ATOM 972 N N . TRP A 1 119 ? 5.103 10.772 -10.149 1.00 77.38 119 TRP A N 1
ATOM 973 C CA . TRP A 1 119 ? 4.393 10.765 -8.866 1.00 77.38 119 TRP A CA 1
ATOM 974 C C . TRP A 1 119 ? 5.099 9.966 -7.753 1.00 77.38 119 TRP A C 1
ATOM 976 O O . TRP A 1 119 ? 4.829 10.163 -6.571 1.00 77.38 119 TRP A O 1
ATOM 986 N N . LEU A 1 120 ? 6.022 9.060 -8.097 1.00 78.00 120 LEU A N 1
ATOM 987 C CA . LEU A 1 120 ? 6.782 8.270 -7.121 1.00 78.00 120 LEU A CA 1
ATOM 988 C C . LEU A 1 120 ? 8.118 8.922 -6.750 1.00 78.00 120 LEU A C 1
ATOM 990 O O . LEU A 1 120 ? 8.592 8.814 -5.623 1.00 78.00 120 LEU A O 1
ATOM 994 N N . THR A 1 121 ? 8.754 9.560 -7.727 1.00 71.94 121 THR A N 1
ATOM 995 C CA . THR A 1 121 ? 10.140 10.052 -7.637 1.00 71.94 121 THR A CA 1
ATOM 996 C C . THR A 1 121 ? 10.227 11.558 -7.435 1.00 71.94 121 THR A C 1
ATOM 998 O O . THR A 1 121 ? 11.275 12.069 -7.041 1.00 71.94 121 THR A O 1
ATOM 1001 N N . GLY A 1 122 ? 9.119 12.272 -7.645 1.00 62.78 122 GLY A N 1
ATOM 1002 C CA . GLY A 1 122 ? 8.886 13.580 -7.057 1.00 62.78 122 GLY A CA 1
ATOM 1003 C C . GLY A 1 122 ? 9.704 14.739 -7.607 1.00 62.78 122 GLY A C 1
ATOM 1004 O O . GLY A 1 122 ? 9.605 15.844 -7.074 1.00 62.78 122 GLY A O 1
ATOM 1005 N N . LYS A 1 123 ? 10.505 14.509 -8.650 1.00 58.84 123 LYS A N 1
ATOM 1006 C CA . LYS A 1 123 ? 11.330 15.526 -9.300 1.00 58.84 123 LYS A CA 1
ATOM 1007 C C . LYS A 1 123 ? 11.031 15.605 -10.791 1.00 58.84 123 LYS A C 1
ATOM 1009 O O . LYS A 1 123 ? 10.871 14.595 -11.473 1.00 58.84 123 LYS A O 1
ATOM 1014 N N . SER A 1 124 ? 11.053 16.834 -11.292 1.00 51.19 124 SER A N 1
ATOM 1015 C CA . SER A 1 124 ? 10.999 17.209 -12.707 1.00 51.19 124 SER A CA 1
ATOM 1016 C C . SER A 1 124 ? 12.191 16.701 -13.537 1.00 51.19 124 SER A C 1
ATOM 1018 O O . SER A 1 124 ? 12.168 16.810 -14.758 1.00 51.19 124 SER A O 1
ATOM 1020 N N . GLU A 1 125 ? 13.199 16.079 -12.918 1.00 54.31 125 GLU A N 1
ATOM 1021 C CA . GLU A 1 125 ? 14.436 15.626 -13.569 1.00 54.31 125 GLU A CA 1
ATOM 1022 C C . GLU A 1 125 ? 14.614 14.104 -13.535 1.00 54.31 125 GLU A C 1
ATOM 1024 O O . GLU A 1 125 ? 15.696 13.578 -13.287 1.00 54.31 125 GLU A O 1
ATOM 1029 N N . ASN A 1 126 ? 13.565 13.354 -13.861 1.00 68.50 126 ASN A N 1
ATOM 1030 C CA . ASN A 1 126 ? 13.734 11.931 -14.168 1.00 68.50 126 ASN A CA 1
ATOM 1031 C C . ASN A 1 126 ? 14.284 11.690 -15.578 1.00 68.50 126 ASN A C 1
ATOM 1033 O O . ASN A 1 126 ? 14.200 10.570 -16.065 1.00 68.50 126 ASN A O 1
ATOM 1037 N N . ALA A 1 127 ? 14.846 12.700 -16.250 1.00 72.06 127 ALA A N 1
ATOM 1038 C CA . ALA A 1 127 ? 15.422 12.546 -17.585 1.00 72.06 127 ALA A CA 1
ATOM 1039 C C . ALA A 1 127 ? 16.465 11.420 -17.620 1.00 72.06 127 ALA A C 1
ATOM 1041 O O . ALA A 1 127 ? 16.462 10.617 -18.546 1.00 72.06 127 ALA A O 1
ATOM 1042 N N . ALA A 1 128 ? 17.278 11.293 -16.566 1.00 75.75 128 ALA A N 1
ATOM 1043 C CA . ALA A 1 128 ? 18.236 10.201 -16.430 1.00 75.75 128 ALA A CA 1
ATOM 1044 C C . ALA A 1 128 ? 17.560 8.824 -16.293 1.00 75.75 128 ALA A C 1
ATOM 1046 O O . ALA A 1 128 ? 18.018 7.866 -16.904 1.00 75.75 128 ALA A O 1
ATOM 1047 N N . LEU A 1 129 ? 16.458 8.713 -15.540 1.00 77.69 129 LEU A N 1
ATOM 1048 C CA . LEU A 1 129 ? 15.713 7.453 -15.390 1.00 77.69 129 LEU A CA 1
ATOM 1049 C C . LEU A 1 129 ? 14.934 7.090 -16.660 1.00 77.69 129 LEU A C 1
ATOM 1051 O O . LEU A 1 129 ? 14.888 5.923 -17.035 1.00 77.69 129 LEU A O 1
ATOM 1055 N N . ILE A 1 130 ? 14.371 8.085 -17.347 1.00 79.62 130 ILE A N 1
ATOM 1056 C CA . ILE A 1 130 ? 13.695 7.926 -18.640 1.00 79.62 130 ILE A CA 1
ATOM 1057 C C . ILE A 1 130 ? 14.702 7.474 -19.705 1.00 79.62 130 ILE A C 1
ATOM 1059 O O . ILE A 1 130 ? 14.427 6.526 -20.443 1.00 79.62 130 ILE A O 1
ATOM 1063 N N . ALA A 1 131 ? 15.874 8.116 -19.762 1.00 81.38 131 ALA A N 1
ATOM 1064 C CA . ALA A 1 131 ? 16.961 7.733 -20.657 1.00 81.38 131 ALA A CA 1
ATOM 1065 C C . ALA A 1 131 ? 17.454 6.315 -20.343 1.00 81.38 131 ALA A C 1
ATOM 1067 O O . ALA A 1 131 ? 17.502 5.478 -21.238 1.00 81.38 131 ALA A O 1
ATOM 1068 N N . LEU A 1 132 ? 17.704 6.008 -19.066 1.00 79.75 132 LEU A N 1
ATOM 1069 C CA . LEU A 1 132 ? 18.122 4.677 -18.626 1.00 79.75 132 LEU A CA 1
ATOM 1070 C C . LEU A 1 132 ? 17.108 3.594 -19.014 1.00 79.75 132 LEU A C 1
ATOM 1072 O O . LEU A 1 132 ? 17.506 2.540 -19.508 1.00 79.75 132 LEU A O 1
ATOM 1076 N N . ALA A 1 133 ? 15.811 3.836 -18.805 1.00 79.69 133 ALA A N 1
ATOM 1077 C CA . ALA A 1 133 ? 14.758 2.899 -19.183 1.00 79.69 133 ALA A CA 1
ATOM 1078 C C . ALA A 1 133 ? 14.747 2.674 -20.705 1.00 79.69 133 ALA A C 1
ATOM 1080 O O . ALA A 1 133 ? 14.783 1.531 -21.162 1.00 79.69 133 ALA A O 1
ATOM 1081 N N . SER A 1 134 ? 14.807 3.758 -21.481 1.00 78.62 134 SER A N 1
ATOM 1082 C CA . SER A 1 134 ? 14.820 3.713 -22.947 1.00 78.62 134 SER A CA 1
ATOM 1083 C C . SER A 1 134 ? 16.052 2.987 -23.512 1.00 78.62 134 SER A C 1
ATOM 1085 O O . SER A 1 134 ? 15.938 2.200 -24.458 1.00 78.62 134 SER A O 1
ATOM 1087 N N . ASP A 1 135 ? 17.231 3.203 -22.927 1.00 78.56 135 ASP A N 1
ATOM 1088 C CA . ASP A 1 135 ? 18.483 2.565 -23.352 1.00 78.56 135 ASP A CA 1
ATOM 1089 C C . ASP A 1 135 ? 18.540 1.083 -22.955 1.00 78.56 135 ASP A C 1
ATOM 1091 O O . ASP A 1 135 ? 18.975 0.238 -23.745 1.00 78.56 135 ASP A O 1
ATOM 1095 N N . SER A 1 136 ? 18.030 0.735 -21.768 1.00 69.62 136 SER A N 1
ATOM 1096 C CA . SER A 1 136 ? 17.981 -0.653 -21.280 1.00 69.62 136 SER A CA 1
ATOM 1097 C C . SER A 1 136 ? 17.147 -1.555 -22.194 1.00 69.62 136 SER A C 1
ATOM 1099 O O . SER A 1 136 ? 17.543 -2.688 -22.489 1.00 69.62 136 SER A O 1
ATOM 1101 N N . SER A 1 137 ? 16.031 -1.042 -22.719 1.00 66.00 137 SER A N 1
ATOM 1102 C CA . SER A 1 137 ? 15.237 -1.751 -23.727 1.00 66.00 137 SER A CA 1
ATOM 1103 C C . SER A 1 137 ? 15.999 -1.962 -25.037 1.00 66.00 137 SER A C 1
ATOM 1105 O O . SER A 1 137 ? 16.007 -3.075 -25.555 1.00 66.00 137 SER A O 1
ATOM 1107 N N . ARG A 1 138 ? 16.725 -0.952 -25.542 1.00 61.91 138 ARG A N 1
ATOM 1108 C CA . ARG A 1 138 ? 17.482 -1.060 -26.806 1.00 61.91 138 ARG A CA 1
ATOM 1109 C C . ARG A 1 138 ? 18.582 -2.118 -26.735 1.00 61.91 138 ARG A C 1
ATOM 1111 O O . ARG A 1 138 ? 18.742 -2.893 -27.674 1.00 61.91 138 ARG A O 1
ATOM 1118 N N . SER A 1 139 ? 19.297 -2.186 -25.611 1.00 58.06 139 SER A N 1
ATOM 1119 C CA . SER A 1 139 ? 20.318 -3.214 -25.352 1.00 58.06 139 SER A CA 1
ATOM 1120 C C . SER A 1 139 ? 19.727 -4.633 -25.328 1.00 58.06 139 SER A C 1
ATOM 1122 O O . SER A 1 139 ? 20.323 -5.582 -25.842 1.00 58.06 139 SER A O 1
ATOM 1124 N N . THR A 1 140 ? 18.514 -4.778 -24.789 1.00 56.88 140 THR A N 1
ATOM 1125 C CA . THR A 1 140 ? 17.828 -6.072 -24.663 1.00 56.88 140 THR A CA 1
ATOM 1126 C C . THR A 1 140 ? 17.244 -6.540 -25.999 1.00 56.88 140 THR A C 1
ATOM 1128 O O . THR A 1 140 ? 17.451 -7.690 -26.383 1.00 56.88 140 THR A O 1
ATOM 1131 N N . THR A 1 141 ? 16.596 -5.655 -26.764 1.00 55.34 141 THR A N 1
ATOM 1132 C CA . THR A 1 141 ? 16.098 -5.964 -28.117 1.00 55.34 141 THR A CA 1
ATOM 1133 C C . THR A 1 141 ? 17.242 -6.295 -29.077 1.00 55.34 141 THR A C 1
ATOM 1135 O O . THR A 1 141 ? 17.124 -7.233 -29.862 1.00 55.34 141 THR A O 1
ATOM 1138 N N . ALA A 1 142 ? 18.376 -5.589 -28.972 1.00 52.91 142 ALA A N 1
ATOM 1139 C CA . ALA A 1 142 ? 19.567 -5.896 -29.757 1.00 52.91 142 ALA A CA 1
ATOM 1140 C C . ALA A 1 142 ? 20.090 -7.312 -29.471 1.00 52.91 142 ALA A C 1
ATOM 1142 O O . ALA A 1 142 ? 20.435 -8.009 -30.411 1.00 52.91 142 ALA A O 1
ATOM 1143 N N . ARG A 1 143 ? 20.080 -7.775 -28.210 1.00 48.88 143 ARG A N 1
ATOM 1144 C CA . ARG A 1 143 ? 20.516 -9.136 -27.838 1.00 48.88 143 ARG A CA 1
ATOM 1145 C C . ARG A 1 143 ? 19.569 -10.258 -28.262 1.00 48.88 143 ARG A C 1
ATOM 1147 O O . ARG A 1 143 ? 20.034 -11.375 -28.444 1.00 48.88 143 ARG A O 1
ATOM 1154 N N . ILE A 1 144 ? 18.268 -9.995 -28.377 1.00 54.00 144 ILE A N 1
ATOM 1155 C CA . ILE A 1 144 ? 17.283 -11.011 -28.794 1.00 54.00 144 ILE A CA 1
ATOM 1156 C C . ILE A 1 144 ? 17.293 -11.191 -30.322 1.00 54.00 144 ILE A C 1
ATOM 1158 O O . ILE A 1 144 ? 16.999 -12.276 -30.815 1.00 54.00 144 ILE A O 1
ATOM 1162 N N . LEU A 1 145 ? 17.653 -10.144 -31.073 1.00 51.28 145 LEU A N 1
ATOM 1163 C CA . LEU A 1 145 ? 17.695 -10.163 -32.539 1.00 51.28 145 LEU A CA 1
ATOM 1164 C C . LEU A 1 145 ? 19.058 -10.559 -33.130 1.00 51.28 145 LEU A C 1
ATOM 1166 O O . LEU A 1 145 ? 19.127 -10.808 -34.333 1.00 51.28 145 LEU A O 1
ATOM 1170 N N . THR A 1 146 ? 20.129 -10.660 -32.335 1.00 44.91 146 THR A N 1
ATOM 1171 C CA . THR A 1 146 ? 21.361 -11.333 -32.774 1.00 44.91 146 THR A CA 1
ATOM 1172 C C . THR A 1 146 ? 21.228 -12.837 -32.528 1.00 44.91 146 THR A C 1
ATOM 1174 O O . THR A 1 146 ? 21.135 -13.248 -31.369 1.00 44.91 146 THR A O 1
ATOM 1177 N N . PRO A 1 147 ? 21.257 -13.692 -33.567 1.00 42.78 147 PRO A N 1
ATOM 1178 C CA . PRO A 1 147 ? 21.443 -15.117 -33.349 1.00 42.78 147 PRO A CA 1
ATOM 1179 C C . PRO A 1 147 ? 22.799 -15.303 -32.666 1.00 42.78 147 PRO A C 1
ATOM 1181 O O . PRO A 1 147 ? 23.782 -14.680 -33.074 1.00 42.78 147 PRO A O 1
ATOM 1184 N N . ALA A 1 148 ? 22.852 -16.137 -31.630 1.00 50.38 148 ALA A N 1
ATOM 1185 C CA . ALA A 1 148 ? 24.120 -16.631 -31.115 1.00 50.38 148 ALA A CA 1
ATOM 1186 C C . ALA A 1 148 ? 24.848 -17.350 -32.265 1.00 50.38 148 ALA A C 1
ATOM 1188 O O . ALA A 1 148 ? 24.401 -18.409 -32.706 1.00 50.38 148 ALA A O 1
ATOM 1189 N N . LEU A 1 149 ? 25.900 -16.716 -32.783 1.00 40.84 149 LEU A N 1
ATOM 1190 C CA . LEU A 1 149 ? 26.906 -17.314 -33.660 1.00 40.84 149 LEU A CA 1
ATOM 1191 C C . LEU A 1 149 ? 28.066 -17.817 -32.804 1.00 40.84 149 LEU A C 1
ATOM 1193 O O . LEU A 1 149 ? 28.460 -17.074 -31.874 1.00 40.84 149 LEU A O 1
#